Protein AF-A0A285TY78-F1 (afdb_monomer_lite)

Radius of gyration: 16.6 Å; chains: 1; bounding box: 40×43×43 Å

pLDDT: mean 70.82, std 17.75, range [28.81, 93.0]

Sequence (166 aa):
MDLREIDADAVLEIIDKGDVDYHNCWLGRA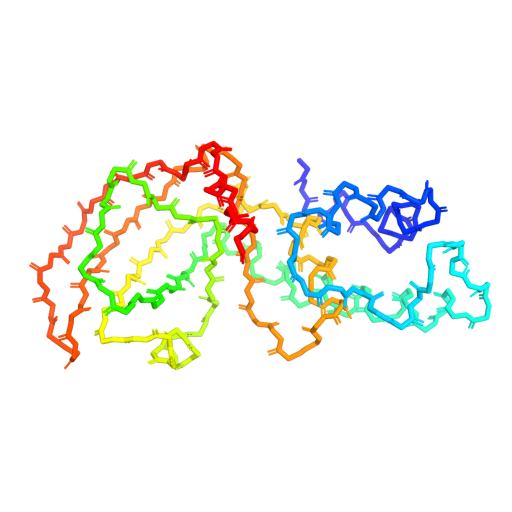YATFGSGPVPRAFHGVLSAEVAKVIAALGEIELAGRIALYRGLSCEPDLSSIGRHWSDSRAVALEHGPYILKANVCADDVDWCGTVLRRIGWPREREFTLKPEALILVETIACRGHIISADVEVSVSKSCPTPSLR

Structure (mmCIF, N/CA/C/O backbone):
data_AF-A0A285TY78-F1
#
_entry.id   AF-A0A285TY78-F1
#
loop_
_atom_site.group_PDB
_atom_site.id
_atom_site.type_symbol
_atom_site.label_atom_id
_atom_site.label_alt_id
_atom_site.label_comp_id
_atom_site.label_asym_id
_atom_site.label_entity_id
_atom_site.label_seq_id
_atom_site.pdbx_PDB_ins_code
_atom_site.Cartn_x
_atom_site.Cartn_y
_atom_site.Cartn_z
_atom_site.occupancy
_atom_site.B_iso_or_equiv
_atom_site.auth_seq_id
_atom_site.auth_comp_id
_atom_site.auth_asym_id
_atom_site.auth_atom_id
_atom_site.pdbx_PDB_model_num
ATOM 1 N N . MET A 1 1 ? -3.375 -4.578 -15.441 1.00 50.59 1 MET A N 1
ATOM 2 C CA . MET A 1 1 ? -1.920 -4.630 -15.571 1.00 50.59 1 MET A CA 1
ATOM 3 C C . MET A 1 1 ? -1.393 -5.480 -14.442 1.00 50.59 1 MET A C 1
ATOM 5 O O . MET A 1 1 ? -1.546 -5.100 -13.285 1.00 50.59 1 MET A O 1
ATOM 9 N N . ASP A 1 2 ? -0.966 -6.672 -14.818 1.00 55.59 2 ASP A N 1
ATOM 10 C CA . ASP A 1 2 ? -0.365 -7.730 -13.995 1.00 55.59 2 ASP A CA 1
ATOM 11 C C . ASP A 1 2 ? 1.120 -7.380 -13.749 1.00 55.59 2 ASP A C 1
ATOM 13 O O . ASP A 1 2 ? 1.705 -6.723 -14.616 1.00 55.59 2 ASP A O 1
ATOM 17 N N . LEU A 1 3 ? 1.772 -7.768 -12.639 1.00 59.28 3 LEU A N 1
ATOM 18 C CA . LEU A 1 3 ? 3.234 -7.541 -12.520 1.00 59.28 3 LEU A CA 1
ATOM 19 C C . LEU A 1 3 ? 3.999 -8.246 -13.642 1.00 59.28 3 LEU A C 1
ATOM 21 O O . LEU A 1 3 ? 5.072 -7.788 -14.019 1.00 59.28 3 LEU A O 1
ATOM 25 N N . ARG A 1 4 ? 3.436 -9.311 -14.225 1.00 57.34 4 ARG A N 1
ATOM 26 C CA . ARG A 1 4 ? 3.985 -9.996 -15.405 1.00 57.34 4 ARG A CA 1
ATOM 27 C C . ARG A 1 4 ? 3.975 -9.136 -16.672 1.00 57.34 4 ARG A C 1
ATOM 29 O O . ARG A 1 4 ? 4.707 -9.445 -17.606 1.00 57.34 4 ARG A O 1
ATOM 36 N N . GLU A 1 5 ? 3.159 -8.082 -16.712 1.00 59.28 5 GLU A N 1
ATOM 37 C CA . GLU A 1 5 ? 3.127 -7.079 -17.788 1.00 59.28 5 GLU A CA 1
ATOM 38 C C . GLU A 1 5 ? 4.011 -5.860 -17.478 1.00 59.28 5 GLU A C 1
ATOM 40 O O . GLU A 1 5 ? 4.233 -5.024 -18.352 1.00 59.28 5 GLU A O 1
ATOM 45 N N . ILE A 1 6 ? 4.500 -5.735 -16.240 1.00 61.53 6 ILE A N 1
ATOM 46 C CA . ILE A 1 6 ? 5.403 -4.667 -15.817 1.00 61.53 6 ILE A CA 1
ATOM 47 C C . ILE A 1 6 ? 6.819 -5.223 -15.865 1.00 61.53 6 ILE A C 1
ATOM 49 O O . ILE A 1 6 ? 7.267 -5.903 -14.946 1.00 61.53 6 ILE A O 1
ATOM 53 N N . ASP A 1 7 ? 7.536 -4.913 -16.938 1.00 67.56 7 ASP A N 1
ATOM 54 C CA . ASP A 1 7 ? 8.961 -5.196 -17.045 1.00 67.56 7 ASP A CA 1
ATOM 55 C C . ASP A 1 7 ? 9.806 -3.926 -16.851 1.00 67.56 7 ASP A C 1
ATOM 57 O O . ASP A 1 7 ? 9.304 -2.803 -16.707 1.00 67.56 7 ASP A O 1
ATOM 61 N N . ALA A 1 8 ? 11.124 -4.118 -16.790 1.00 66.19 8 ALA A N 1
ATOM 62 C CA . ALA A 1 8 ? 12.057 -3.016 -16.612 1.00 66.19 8 ALA A CA 1
ATOM 63 C C . ALA A 1 8 ? 11.979 -1.986 -17.748 1.00 66.19 8 ALA A C 1
ATOM 65 O O . ALA A 1 8 ? 12.163 -0.798 -17.489 1.00 66.19 8 ALA A O 1
ATOM 66 N N . ASP A 1 9 ? 11.668 -2.416 -18.968 1.00 69.62 9 ASP A N 1
ATOM 67 C CA . ASP A 1 9 ? 11.616 -1.552 -20.141 1.00 69.62 9 ASP A CA 1
ATOM 68 C C . ASP A 1 9 ? 10.344 -0.693 -20.133 1.00 69.62 9 ASP A C 1
ATOM 70 O O . ASP A 1 9 ? 10.423 0.503 -20.407 1.00 69.62 9 ASP A O 1
ATOM 74 N N . ALA A 1 10 ? 9.202 -1.240 -19.708 1.00 67.75 10 ALA A N 1
ATOM 75 C CA . ALA A 1 10 ? 7.951 -0.503 -19.530 1.00 67.75 10 ALA A CA 1
ATOM 76 C C . ALA A 1 10 ? 8.080 0.604 -18.467 1.00 67.75 10 ALA A C 1
ATOM 78 O O . ALA A 1 10 ? 7.625 1.733 -18.663 1.00 67.75 10 ALA A O 1
ATOM 79 N N . VAL A 1 11 ? 8.748 0.313 -17.345 1.00 65.00 11 VAL A N 1
ATOM 80 C CA . VAL A 1 11 ? 9.022 1.315 -16.300 1.00 65.00 11 VAL A CA 1
ATOM 81 C C . VAL A 1 11 ? 9.992 2.383 -16.809 1.00 65.00 11 VAL A C 1
ATOM 83 O O . VAL A 1 11 ? 9.778 3.574 -16.573 1.00 65.00 11 VAL A O 1
ATOM 86 N N . LEU A 1 12 ? 11.043 1.982 -17.530 1.00 67.88 12 LEU A N 1
ATOM 87 C CA . LEU A 1 12 ? 11.994 2.917 -18.132 1.00 67.88 12 LEU A CA 1
ATOM 88 C C . LEU A 1 12 ? 11.339 3.798 -19.202 1.00 67.88 12 LEU A C 1
ATOM 90 O O . LEU A 1 12 ? 11.670 4.976 -19.277 1.00 67.88 12 LEU A O 1
ATOM 94 N N . GLU A 1 13 ? 10.385 3.281 -19.976 1.00 69.50 13 GLU A N 1
ATOM 95 C CA . GLU A 1 13 ? 9.634 4.051 -20.971 1.00 69.50 13 GLU A CA 1
ATOM 96 C C . GLU A 1 13 ? 8.764 5.137 -20.316 1.00 69.50 13 GLU A C 1
ATOM 98 O O . GLU A 1 13 ? 8.714 6.264 -20.810 1.00 69.50 13 GLU A O 1
ATOM 103 N N . ILE A 1 14 ? 8.125 4.841 -19.178 1.00 63.25 14 ILE A N 1
ATOM 104 C CA . ILE A 1 14 ? 7.360 5.831 -18.394 1.00 63.25 14 ILE A CA 1
ATOM 105 C C . ILE A 1 14 ? 8.286 6.926 -17.853 1.00 63.25 14 ILE A C 1
ATOM 107 O O . ILE A 1 14 ? 7.960 8.114 -17.917 1.00 63.25 14 ILE A O 1
ATOM 111 N N . ILE A 1 15 ? 9.461 6.530 -17.357 1.00 62.38 15 ILE A N 1
ATOM 112 C CA . ILE A 1 15 ? 10.490 7.455 -16.878 1.00 62.38 15 ILE A CA 1
ATOM 113 C C . ILE A 1 15 ? 11.008 8.347 -18.024 1.00 62.38 15 ILE A C 1
ATOM 115 O O . ILE A 1 15 ? 11.146 9.556 -17.844 1.00 62.38 15 ILE A O 1
ATOM 119 N N . ASP A 1 16 ? 11.277 7.775 -19.202 1.00 62.50 16 ASP A N 1
ATOM 120 C CA . ASP A 1 16 ? 11.865 8.475 -20.354 1.00 62.50 16 ASP A CA 1
ATOM 121 C C . ASP A 1 16 ? 10.871 9.419 -21.048 1.00 62.50 16 ASP A C 1
ATOM 123 O O . ASP A 1 16 ? 11.245 10.503 -21.497 1.00 62.50 16 ASP A O 1
ATOM 127 N N . LYS A 1 17 ? 9.577 9.065 -21.070 1.00 57.97 17 LYS A N 1
ATOM 128 C CA . LYS A 1 17 ? 8.509 9.901 -21.646 1.00 57.97 17 LYS A CA 1
ATOM 129 C C . LYS A 1 17 ? 8.217 11.179 -20.858 1.00 57.97 17 LYS A C 1
ATOM 131 O O . LYS A 1 17 ? 7.397 11.977 -21.305 1.00 57.97 17 LYS A O 1
ATOM 136 N N . GLY A 1 18 ? 8.846 11.394 -19.701 1.00 48.22 18 GLY A N 1
ATOM 137 C CA . GLY A 1 18 ? 8.553 12.563 -18.870 1.00 48.22 18 GLY A CA 1
ATOM 138 C C . GLY A 1 18 ? 7.152 12.526 -18.249 1.00 48.22 18 GLY A C 1
ATOM 139 O O . GLY A 1 18 ? 6.773 13.464 -17.554 1.00 48.22 18 GLY A O 1
ATOM 140 N N . ASP A 1 19 ? 6.418 11.413 -18.387 1.00 51.25 19 ASP A N 1
ATOM 141 C CA . ASP A 1 19 ? 5.161 11.162 -17.663 1.00 51.25 19 ASP A CA 1
ATOM 142 C C . ASP A 1 19 ? 5.412 10.884 -16.162 1.00 51.25 19 ASP A C 1
ATOM 144 O O . ASP A 1 19 ? 4.543 10.503 -15.377 1.00 51.25 19 ASP A O 1
ATOM 148 N N . VAL A 1 20 ? 6.652 11.138 -15.739 1.00 47.62 20 VAL A N 1
ATOM 149 C CA . VAL A 1 20 ? 7.052 11.389 -14.364 1.00 47.62 20 VAL A CA 1
ATOM 150 C C . VAL A 1 20 ? 6.238 12.543 -13.776 1.00 47.62 20 VAL A C 1
ATOM 152 O O . VAL A 1 20 ? 5.998 12.510 -12.582 1.00 47.62 20 VAL A O 1
ATOM 155 N N . ASP A 1 21 ? 5.741 13.512 -14.560 1.00 41.94 21 ASP A N 1
ATOM 156 C CA . ASP A 1 21 ? 4.871 14.591 -14.055 1.00 41.94 21 ASP A CA 1
ATOM 157 C C . ASP A 1 21 ? 3.505 14.089 -13.550 1.00 41.94 21 ASP A C 1
ATOM 159 O O . ASP A 1 21 ? 3.047 14.540 -12.493 1.00 41.94 21 ASP A O 1
ATOM 163 N N . TYR A 1 22 ? 2.890 13.101 -14.216 1.00 41.94 22 TYR A N 1
ATOM 164 C CA . TYR A 1 22 ? 1.655 12.456 -13.745 1.00 41.94 22 TYR A CA 1
ATOM 165 C C 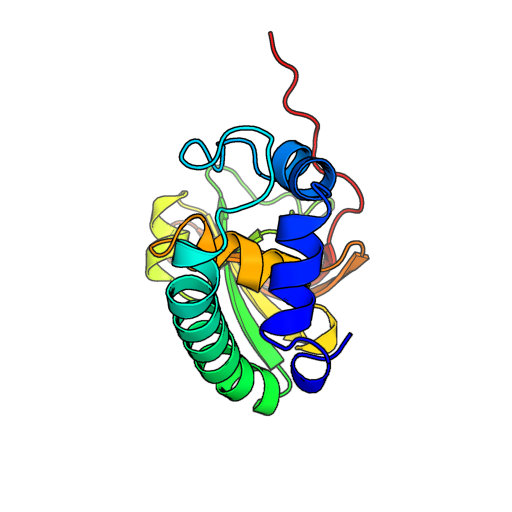. TYR A 1 22 ? 1.860 11.762 -12.385 1.00 41.94 22 TYR A C 1
ATOM 167 O O . TYR A 1 22 ? 0.996 11.838 -11.507 1.00 41.94 22 TYR A O 1
ATOM 175 N N . HIS A 1 23 ? 3.039 11.169 -12.158 1.00 43.31 23 HIS A N 1
ATOM 176 C CA . HIS A 1 23 ? 3.413 10.558 -10.874 1.00 43.31 23 HIS A CA 1
ATOM 177 C C . HIS A 1 23 ? 3.942 11.573 -9.838 1.00 43.31 23 HIS A C 1
ATOM 179 O O . HIS A 1 23 ? 3.636 11.467 -8.650 1.00 43.31 23 HIS A O 1
ATOM 185 N N . ASN A 1 24 ? 4.679 12.603 -10.257 1.00 41.84 24 ASN A N 1
ATOM 186 C CA . ASN A 1 24 ? 5.281 13.630 -9.400 1.00 41.84 24 ASN A CA 1
ATOM 187 C C . ASN A 1 24 ? 4.226 14.549 -8.783 1.00 41.84 24 ASN A C 1
ATOM 189 O O . ASN A 1 24 ? 4.361 14.929 -7.619 1.00 41.84 24 ASN A O 1
ATOM 193 N N . CYS A 1 25 ? 3.158 14.870 -9.523 1.00 35.91 25 CYS A N 1
ATOM 194 C CA . CYS A 1 25 ? 2.028 15.637 -8.994 1.00 35.91 25 CYS A CA 1
ATOM 195 C C . CYS A 1 25 ? 1.309 14.880 -7.856 1.00 35.91 25 CYS A C 1
ATOM 197 O O . CYS A 1 25 ? 0.767 15.495 -6.939 1.00 35.91 25 CYS A O 1
ATOM 199 N N . TRP A 1 26 ? 1.368 13.543 -7.868 1.00 35.56 26 TRP A N 1
ATOM 200 C CA . TRP A 1 26 ? 0.751 12.668 -6.868 1.00 35.56 26 TRP A CA 1
ATOM 201 C C . TRP A 1 26 ? 1.639 12.347 -5.657 1.00 35.56 26 TRP A C 1
ATOM 203 O O . TRP A 1 26 ? 1.109 12.058 -4.585 1.00 35.56 26 TRP A O 1
ATOM 213 N N . LEU A 1 27 ? 2.968 12.396 -5.795 1.00 38.62 27 LEU A N 1
ATOM 214 C CA . LEU A 1 27 ? 3.901 11.881 -4.780 1.00 38.62 27 LEU A CA 1
ATOM 215 C C . LEU A 1 27 ? 4.494 12.937 -3.838 1.00 38.62 27 LEU A C 1
ATOM 217 O O . LEU A 1 27 ? 5.252 12.578 -2.944 1.00 38.62 27 LEU A O 1
ATOM 221 N N . GLY A 1 28 ? 4.131 14.219 -3.969 1.00 34.00 28 GLY A N 1
ATOM 222 C CA . GLY A 1 28 ? 4.271 15.256 -2.928 1.00 34.00 28 GLY A CA 1
ATOM 223 C C . GLY A 1 28 ? 5.680 15.583 -2.398 1.00 34.00 28 GLY A C 1
ATOM 224 O O . GLY A 1 28 ? 5.834 16.567 -1.676 1.00 34.00 28 GLY A O 1
ATOM 225 N N . ARG A 1 29 ? 6.718 14.807 -2.731 1.00 34.94 29 ARG A N 1
ATOM 226 C CA . ARG A 1 29 ? 8.100 14.974 -2.261 1.00 34.94 29 ARG A CA 1
ATOM 227 C C . ARG A 1 29 ? 9.131 14.432 -3.248 1.00 34.94 29 ARG A C 1
ATOM 229 O O . ARG A 1 29 ? 10.032 13.724 -2.843 1.00 34.94 29 ARG A O 1
ATOM 236 N N . ALA A 1 30 ? 9.025 14.845 -4.507 1.00 36.00 30 ALA A N 1
ATOM 237 C CA . ALA A 1 30 ? 10.123 14.973 -5.467 1.00 36.00 30 ALA A CA 1
ATOM 238 C C . ALA A 1 30 ? 11.084 13.773 -5.635 1.00 36.00 30 ALA A C 1
ATOM 240 O O . ALA A 1 30 ? 11.971 13.529 -4.814 1.00 36.00 30 ALA A O 1
ATOM 241 N N . TYR A 1 31 ? 11.053 13.172 -6.827 1.00 38.03 31 TYR A N 1
ATOM 242 C CA . TYR A 1 31 ? 12.270 12.706 -7.501 1.00 38.03 31 TYR A CA 1
ATOM 243 C C . TYR A 1 31 ? 13.212 13.908 -7.729 1.00 38.03 31 TYR A C 1
ATOM 245 O O . TYR A 1 31 ? 13.433 14.355 -8.846 1.00 38.03 31 TYR A O 1
ATOM 253 N N . ALA A 1 32 ? 13.743 14.507 -6.662 1.00 37.31 32 ALA A N 1
ATOM 254 C CA . ALA A 1 32 ? 14.561 15.718 -6.733 1.00 37.31 32 ALA A CA 1
ATOM 255 C C . ALA A 1 32 ? 15.975 15.459 -7.284 1.00 37.31 32 ALA A C 1
ATOM 257 O O . ALA A 1 32 ? 16.789 16.377 -7.336 1.00 37.31 32 ALA A O 1
ATOM 258 N N . THR A 1 33 ? 16.304 14.223 -7.660 1.00 39.72 33 THR A N 1
ATOM 259 C CA . THR A 1 33 ? 17.627 13.860 -8.186 1.00 39.72 33 THR A CA 1
ATOM 260 C C . THR A 1 33 ? 17.697 13.846 -9.707 1.00 39.72 33 THR A C 1
ATOM 262 O O . THR A 1 33 ? 18.788 14.008 -10.249 1.00 39.72 33 THR A O 1
ATOM 265 N N . PHE A 1 34 ? 16.565 13.733 -10.401 1.00 38.53 34 PHE A N 1
ATOM 266 C CA . PHE A 1 34 ? 16.498 13.889 -11.848 1.00 38.53 34 PHE A CA 1
ATOM 267 C C . PHE A 1 34 ? 15.612 15.101 -12.121 1.00 38.53 34 PHE A C 1
ATOM 269 O O . PHE A 1 34 ? 14.409 15.064 -11.887 1.00 38.53 34 PHE A O 1
ATOM 276 N N . GLY A 1 35 ? 16.220 16.215 -12.541 1.00 38.47 35 GLY A N 1
ATOM 277 C CA . GLY A 1 35 ? 15.451 17.353 -13.045 1.00 38.47 35 GLY A CA 1
ATOM 278 C C . GLY A 1 35 ? 14.496 16.895 -14.150 1.00 38.47 35 GLY A C 1
ATOM 279 O O . GLY A 1 35 ? 14.739 15.863 -14.767 1.00 38.47 35 GLY A O 1
ATOM 280 N N . SER A 1 36 ? 13.425 17.653 -14.393 1.00 41.38 36 SER A N 1
ATOM 281 C CA . SER A 1 36 ? 12.473 17.423 -15.488 1.00 41.38 36 SER A CA 1
ATOM 282 C C . SER A 1 36 ? 13.223 17.219 -16.811 1.00 41.38 36 SER A C 1
ATOM 284 O O . SER A 1 36 ? 13.657 18.180 -17.450 1.00 41.38 36 SER A O 1
ATOM 286 N N . GLY A 1 37 ? 13.471 15.970 -17.180 1.00 44.16 37 GLY A N 1
ATOM 287 C CA . GLY A 1 37 ? 14.370 15.640 -18.268 1.00 44.16 37 GLY A CA 1
ATOM 288 C C . GLY A 1 37 ? 14.605 14.135 -18.359 1.00 44.16 37 GLY A C 1
ATOM 289 O O . GLY A 1 37 ? 14.473 13.426 -17.360 1.00 44.16 37 GLY A O 1
ATOM 290 N N . PRO A 1 38 ? 14.940 13.641 -19.558 1.00 50.16 38 PRO A N 1
ATOM 291 C CA . PRO A 1 38 ? 15.169 12.223 -19.785 1.00 50.16 38 PRO A CA 1
ATOM 292 C C . PRO A 1 38 ? 16.321 11.728 -18.910 1.00 50.16 38 PRO A C 1
ATOM 294 O O . PRO A 1 38 ? 17.363 12.383 -18.787 1.00 50.16 38 PRO A O 1
ATOM 297 N N . VAL A 1 39 ? 16.144 10.555 -18.305 1.00 53.34 39 VAL A N 1
ATOM 298 C CA . VAL A 1 39 ? 17.200 9.928 -17.512 1.00 53.34 39 VAL A CA 1
ATOM 299 C C . VAL A 1 39 ? 18.390 9.626 -18.430 1.00 53.34 39 VAL A C 1
ATOM 301 O O . VAL A 1 39 ? 18.211 8.959 -19.453 1.00 53.34 39 VAL A O 1
ATOM 304 N N . PRO A 1 40 ? 19.621 10.066 -18.097 1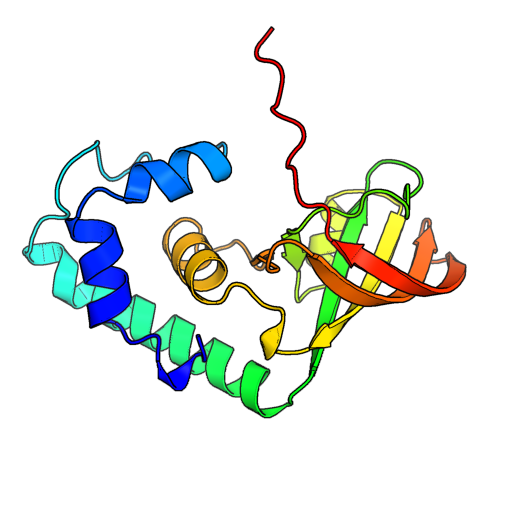.00 51.47 40 PRO A N 1
ATOM 305 C CA . PRO A 1 40 ? 20.766 9.827 -18.966 1.00 51.47 40 PRO A CA 1
ATOM 306 C C . PRO A 1 40 ? 20.991 8.324 -19.170 1.00 51.47 40 PRO A C 1
ATOM 308 O O . PRO A 1 40 ? 21.008 7.563 -18.203 1.00 51.47 40 PRO A O 1
ATOM 311 N N . ARG A 1 41 ? 21.237 7.895 -20.417 1.00 57.44 41 ARG A N 1
ATOM 312 C CA . ARG A 1 41 ? 21.387 6.470 -20.793 1.00 57.44 41 ARG A CA 1
ATOM 313 C C . ARG A 1 41 ? 22.391 5.686 -19.940 1.00 57.44 41 ARG A C 1
ATOM 315 O O . ARG A 1 41 ? 22.223 4.489 -19.747 1.00 57.44 41 ARG A O 1
ATOM 322 N N . ALA A 1 42 ? 23.411 6.348 -19.393 1.00 51.97 42 ALA A N 1
ATOM 323 C CA . ALA A 1 42 ? 24.383 5.732 -18.486 1.00 51.97 42 ALA A CA 1
ATOM 324 C C . ALA A 1 42 ? 23.750 5.161 -17.198 1.00 51.97 42 ALA A C 1
ATOM 326 O O . ALA A 1 42 ? 24.302 4.240 -16.603 1.00 51.97 42 ALA A O 1
ATOM 327 N N . PHE A 1 43 ? 22.587 5.673 -16.785 1.00 52.75 43 PHE A N 1
ATOM 328 C CA . PHE A 1 43 ? 21.843 5.198 -15.618 1.00 52.75 43 PHE A CA 1
ATOM 329 C C . PHE A 1 43 ? 20.815 4.114 -15.956 1.00 52.75 43 PHE A C 1
ATOM 331 O O . PHE A 1 43 ? 20.335 3.451 -15.040 1.00 52.75 43 PHE A O 1
ATOM 338 N N . HIS A 1 44 ? 20.505 3.877 -17.240 1.00 57.31 44 HIS A N 1
ATOM 339 C CA . HIS A 1 44 ? 19.491 2.894 -17.655 1.00 57.31 44 HIS A CA 1
ATOM 340 C C . HIS A 1 44 ? 19.855 1.475 -17.212 1.00 57.31 44 HIS A C 1
ATOM 342 O O . HIS A 1 44 ? 18.995 0.762 -16.714 1.00 57.31 44 HIS A O 1
ATOM 348 N N . GLY A 1 45 ? 21.131 1.082 -17.299 1.00 58.72 45 GLY A N 1
ATOM 349 C CA . GLY A 1 45 ? 21.571 -0.247 -16.854 1.00 58.72 45 GLY A CA 1
ATOM 350 C C . GLY A 1 45 ? 21.462 -0.456 -15.338 1.00 58.72 45 GLY A C 1
ATOM 351 O O . GLY A 1 45 ? 21.086 -1.534 -14.885 1.00 58.72 45 GLY A O 1
ATOM 352 N N . VAL A 1 46 ? 21.743 0.584 -14.547 1.00 62.44 46 VAL A N 1
ATOM 353 C CA . VAL A 1 46 ? 21.624 0.536 -13.079 1.00 62.44 46 VAL A CA 1
ATOM 354 C C . VAL A 1 46 ? 20.154 0.524 -12.663 1.00 62.44 46 VAL A C 1
ATOM 356 O O . VAL A 1 46 ? 19.759 -0.276 -11.820 1.00 62.44 46 VAL A O 1
ATOM 359 N N . LEU A 1 47 ? 19.334 1.371 -13.290 1.00 63.06 47 LEU A N 1
ATOM 360 C CA . LEU A 1 47 ? 17.899 1.432 -13.030 1.00 63.06 47 LEU A CA 1
ATOM 361 C C . LEU A 1 47 ? 17.199 0.144 -13.451 1.00 63.06 47 LEU A C 1
ATOM 363 O O . LEU A 1 47 ? 16.434 -0.383 -12.661 1.00 63.06 47 LEU A O 1
ATOM 367 N N . SER A 1 48 ? 17.514 -0.411 -14.622 1.00 66.88 48 SER A N 1
ATOM 368 C CA . SER A 1 48 ? 16.970 -1.693 -15.087 1.00 66.88 48 SER A CA 1
ATOM 369 C C . SER A 1 48 ? 17.232 -2.820 -14.081 1.00 66.88 48 SER A C 1
ATOM 371 O O . SER A 1 48 ? 16.319 -3.566 -13.731 1.00 66.88 48 SER A O 1
ATOM 373 N N . ALA A 1 49 ? 18.450 -2.898 -13.531 1.00 69.69 49 ALA A N 1
ATOM 374 C CA . ALA A 1 49 ? 18.789 -3.900 -12.526 1.00 69.69 49 ALA A CA 1
ATOM 375 C C . ALA A 1 49 ? 18.020 -3.711 -11.205 1.00 69.69 49 ALA A C 1
ATOM 377 O O . ALA A 1 49 ? 17.584 -4.695 -10.610 1.00 69.69 49 ALA A O 1
ATOM 378 N N . GLU A 1 50 ? 17.840 -2.475 -10.733 1.00 69.50 50 GLU A N 1
ATOM 379 C CA . GLU A 1 50 ? 17.054 -2.201 -9.520 1.00 69.50 50 GLU A CA 1
ATOM 380 C C . GLU A 1 50 ? 15.552 -2.410 -9.738 1.00 69.50 50 GLU A C 1
ATOM 382 O O . GLU A 1 50 ? 14.892 -3.017 -8.897 1.00 69.50 50 GLU A O 1
ATOM 387 N N . VAL A 1 51 ? 15.023 -2.004 -10.893 1.00 71.00 51 VAL A N 1
ATOM 388 C CA . VAL A 1 51 ? 13.637 -2.266 -11.300 1.00 71.00 51 VAL A CA 1
ATOM 389 C C . VAL A 1 51 ? 13.380 -3.772 -11.314 1.00 71.00 51 VAL A C 1
ATOM 391 O O . VAL A 1 51 ? 12.427 -4.231 -10.690 1.00 71.00 51 VAL A O 1
ATOM 394 N N . ALA A 1 52 ? 14.267 -4.560 -11.929 1.00 73.81 52 ALA A N 1
ATOM 395 C CA . ALA A 1 52 ? 14.147 -6.015 -11.970 1.00 73.81 52 ALA A CA 1
ATOM 396 C C . ALA A 1 52 ? 14.179 -6.652 -10.571 1.00 73.81 52 ALA A C 1
AT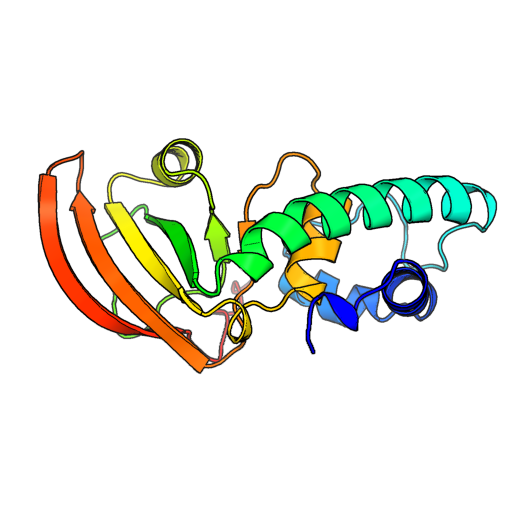OM 398 O O . ALA A 1 52 ? 13.401 -7.564 -10.297 1.00 73.81 52 ALA A O 1
ATOM 399 N N . LYS A 1 53 ? 15.030 -6.162 -9.656 1.00 78.00 53 LYS A N 1
ATOM 400 C CA . LYS A 1 53 ? 15.055 -6.633 -8.258 1.00 78.00 53 LYS A CA 1
ATOM 401 C C . LYS A 1 53 ? 13.752 -6.322 -7.527 1.00 78.00 53 LYS A C 1
ATOM 403 O O . LYS A 1 53 ? 13.255 -7.172 -6.791 1.00 78.00 53 LYS A O 1
ATOM 408 N N . VAL A 1 54 ? 13.212 -5.117 -7.713 1.00 76.81 54 VAL A N 1
ATOM 409 C CA . VAL A 1 54 ? 11.942 -4.709 -7.100 1.00 76.81 54 VAL A CA 1
ATOM 410 C C . VAL A 1 54 ? 10.794 -5.546 -7.661 1.00 76.81 54 VAL A C 1
ATOM 412 O O . VAL A 1 54 ? 10.031 -6.096 -6.875 1.00 76.81 54 VAL A O 1
ATOM 415 N N . ILE A 1 55 ? 10.708 -5.714 -8.984 1.00 76.44 55 ILE A N 1
ATOM 416 C CA . ILE A 1 55 ? 9.685 -6.552 -9.627 1.00 76.44 55 ILE A CA 1
ATOM 417 C C . ILE A 1 55 ? 9.785 -7.996 -9.133 1.00 76.44 55 ILE A C 1
ATOM 419 O O . ILE A 1 55 ? 8.771 -8.563 -8.750 1.00 76.44 55 ILE A O 1
ATOM 423 N N . ALA A 1 56 ? 10.986 -8.579 -9.059 1.00 78.31 56 ALA A N 1
ATOM 424 C CA . ALA A 1 56 ? 11.165 -9.943 -8.561 1.00 78.31 56 ALA A CA 1
ATOM 425 C C . ALA A 1 56 ? 10.679 -10.099 -7.110 1.00 78.31 56 ALA A C 1
ATOM 427 O O 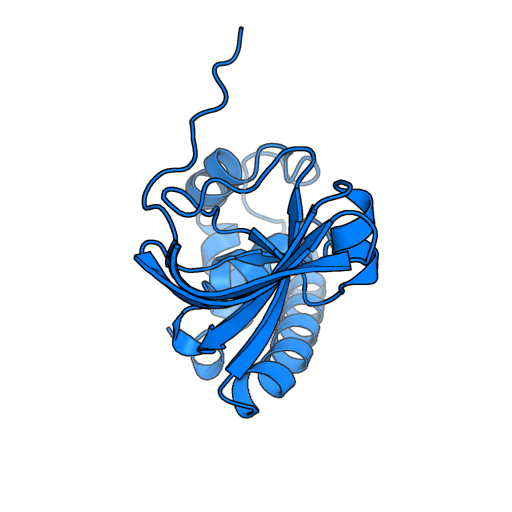. ALA A 1 56 ? 9.931 -11.025 -6.805 1.00 78.31 56 ALA A O 1
ATOM 428 N N . ALA A 1 57 ? 11.044 -9.160 -6.230 1.00 76.00 57 ALA A N 1
ATOM 429 C CA . ALA A 1 57 ? 10.606 -9.174 -4.836 1.00 76.00 57 ALA A CA 1
ATOM 430 C C . ALA A 1 57 ? 9.083 -8.990 -4.685 1.00 76.00 57 ALA A C 1
ATOM 432 O O . ALA A 1 57 ? 8.488 -9.542 -3.764 1.00 76.00 57 ALA A O 1
ATOM 433 N N . LEU A 1 58 ? 8.447 -8.216 -5.570 1.00 75.19 58 LEU A N 1
ATOM 434 C CA . LEU A 1 58 ? 6.995 -8.014 -5.569 1.00 75.19 58 LEU A CA 1
ATOM 435 C C . LEU A 1 58 ? 6.233 -9.160 -6.257 1.00 75.19 58 LEU A C 1
ATOM 437 O O . LEU A 1 58 ? 5.119 -9.469 -5.845 1.00 75.19 58 LEU A O 1
ATOM 441 N N . GLY A 1 59 ? 6.829 -9.837 -7.239 1.00 70.75 59 GLY A N 1
ATOM 442 C CA . GLY A 1 59 ? 6.240 -10.997 -7.914 1.00 70.75 59 GLY A CA 1
ATOM 443 C C . GLY A 1 59 ? 6.031 -12.189 -6.974 1.00 70.75 59 GLY A C 1
ATOM 444 O O . GLY A 1 59 ? 5.018 -12.879 -7.065 1.00 70.75 59 GLY A O 1
ATOM 445 N N . GLU A 1 60 ? 6.926 -12.390 -6.000 1.00 73.19 60 GLU A N 1
ATOM 446 C CA . GLU A 1 60 ? 6.713 -13.373 -4.923 1.00 73.19 60 GLU A CA 1
ATOM 447 C C . GLU A 1 60 ? 5.478 -13.042 -4.068 1.00 73.19 60 GLU A C 1
ATOM 449 O O . GLU A 1 60 ? 4.787 -13.944 -3.593 1.00 73.19 60 GLU A O 1
ATOM 454 N N . ILE A 1 61 ? 5.178 -11.752 -3.898 1.00 71.88 61 ILE A N 1
ATOM 455 C CA . ILE A 1 61 ? 4.029 -11.262 -3.131 1.00 71.88 61 ILE A CA 1
ATOM 456 C C . ILE A 1 61 ? 2.728 -11.406 -3.941 1.00 71.88 61 ILE A C 1
ATOM 458 O O . ILE A 1 61 ? 1.702 -11.793 -3.385 1.00 71.88 61 ILE A O 1
ATOM 462 N N . GLU A 1 62 ? 2.755 -11.150 -5.251 1.00 68.94 62 GLU A N 1
ATOM 463 C CA . GLU A 1 62 ? 1.598 -11.317 -6.146 1.00 68.94 62 GLU A CA 1
ATOM 464 C C . GLU A 1 62 ? 1.165 -12.777 -6.300 1.00 68.94 62 GLU A C 1
ATOM 466 O O . GLU A 1 62 ? -0.032 -13.061 -6.295 1.00 68.94 62 GLU A O 1
ATOM 471 N N . LEU A 1 63 ? 2.116 -13.717 -6.359 1.00 62.69 63 LEU A N 1
ATOM 472 C CA . LEU A 1 63 ? 1.834 -15.156 -6.447 1.00 62.69 63 LEU A CA 1
ATOM 473 C C . LEU A 1 63 ? 0.954 -15.675 -5.294 1.00 62.69 63 LEU A C 1
ATOM 475 O O . LEU A 1 63 ? 0.276 -16.690 -5.450 1.00 62.69 63 LEU A O 1
ATOM 479 N N . ALA A 1 64 ? 0.921 -14.977 -4.154 1.00 68.25 64 ALA A N 1
ATOM 480 C CA . ALA A 1 64 ? 0.041 -15.299 -3.033 1.00 68.25 64 ALA A CA 1
ATOM 481 C C . ALA A 1 64 ? -1.439 -14.922 -3.277 1.00 68.25 64 ALA A C 1
ATOM 483 O O . ALA A 1 64 ? -2.307 -15.314 -2.495 1.00 68.25 64 ALA A O 1
ATOM 484 N N . GLY A 1 65 ? -1.748 -14.148 -4.325 1.00 77.62 65 GLY A N 1
ATOM 485 C CA . GLY A 1 65 ? -3.090 -13.691 -4.717 1.00 77.62 65 GLY A CA 1
ATOM 486 C C . GLY A 1 65 ? -3.715 -12.638 -3.792 1.00 77.62 65 GLY A C 1
ATOM 487 O O . GLY A 1 65 ? -4.541 -11.833 -4.225 1.00 77.62 65 GLY A O 1
ATOM 488 N N . ARG A 1 66 ? -3.309 -12.601 -2.519 1.00 84.94 66 ARG A N 1
ATOM 489 C CA . ARG A 1 66 ? -3.700 -11.593 -1.530 1.00 84.94 66 ARG A CA 1
ATOM 490 C C . ARG A 1 66 ? -2.501 -11.121 -0.726 1.00 84.94 66 ARG A C 1
ATOM 492 O O . ARG A 1 66 ? -1.614 -11.902 -0.392 1.00 84.94 66 ARG A O 1
ATOM 499 N N . ILE A 1 67 ? -2.531 -9.845 -0.367 1.00 88.31 67 ILE A N 1
ATOM 500 C CA . ILE A 1 67 ? -1.445 -9.158 0.320 1.00 88.31 67 ILE A CA 1
ATOM 501 C C . ILE A 1 67 ? -1.993 -8.550 1.605 1.00 88.31 67 ILE A C 1
ATOM 503 O O . ILE A 1 67 ? -2.961 -7.786 1.580 1.00 88.31 67 ILE A O 1
ATOM 507 N N . ALA A 1 68 ? -1.359 -8.882 2.728 1.00 89.81 68 ALA A N 1
ATOM 508 C CA . ALA A 1 68 ? -1.649 -8.250 4.005 1.00 89.81 68 ALA A CA 1
ATOM 509 C C . ALA A 1 68 ? -0.937 -6.896 4.070 1.00 89.81 68 ALA A C 1
ATOM 511 O O . ALA A 1 68 ? 0.293 -6.828 4.057 1.00 89.81 68 ALA A O 1
ATOM 512 N N . LEU A 1 69 ? -1.720 -5.829 4.163 1.00 92.69 69 LEU A N 1
ATOM 513 C CA . LEU A 1 69 ? -1.242 -4.458 4.175 1.00 92.69 69 LEU A CA 1
ATOM 514 C C . LEU A 1 69 ? -1.702 -3.725 5.438 1.00 92.69 69 LEU A C 1
ATOM 516 O O . LEU A 1 69 ? -2.744 -4.019 6.024 1.00 92.69 69 LEU A O 1
ATOM 520 N N . TYR A 1 70 ? -0.911 -2.742 5.853 1.00 92.69 70 TYR A N 1
ATOM 521 C CA . TYR A 1 70 ? -1.091 -1.970 7.073 1.00 92.69 70 TYR A CA 1
ATOM 522 C C . TYR A 1 70 ? -1.117 -0.477 6.782 1.00 92.69 70 TYR A C 1
ATOM 524 O O . TYR A 1 70 ? -0.347 0.022 5.967 1.00 92.69 70 TYR A O 1
ATOM 532 N N . ARG A 1 71 ? -1.954 0.268 7.497 1.00 90.62 71 ARG A N 1
ATOM 533 C CA . ARG A 1 71 ? -1.985 1.729 7.405 1.00 90.62 71 ARG A CA 1
ATOM 534 C C . ARG A 1 71 ? -2.016 2.341 8.788 1.00 90.62 71 ARG A C 1
ATOM 536 O O . ARG A 1 71 ? -2.901 2.027 9.577 1.00 90.62 71 ARG A O 1
ATOM 543 N N . GLY A 1 72 ? -1.057 3.218 9.059 1.00 87.62 72 GLY A N 1
ATOM 544 C CA . GLY A 1 72 ? -1.035 4.025 10.270 1.00 87.62 72 GLY A CA 1
ATOM 545 C C . GLY A 1 72 ? -1.768 5.339 10.085 1.00 87.62 72 GLY A C 1
ATOM 546 O O . GLY A 1 72 ? -1.637 5.977 9.041 1.00 87.62 72 GLY A O 1
ATOM 547 N N . LEU A 1 73 ? -2.526 5.747 11.098 1.00 85.50 73 LEU A N 1
ATOM 548 C CA . LEU A 1 73 ? -3.223 7.026 11.137 1.00 85.50 73 LEU A CA 1
ATOM 549 C C . LEU A 1 73 ? -2.981 7.723 12.478 1.00 85.50 73 LEU A C 1
ATOM 551 O O . LEU A 1 73 ? -2.986 7.106 13.547 1.00 85.50 73 LEU A O 1
ATOM 555 N N . SER A 1 74 ? -2.798 9.039 12.411 1.00 85.69 74 SER A N 1
ATOM 556 C CA . SER A 1 74 ? -2.645 9.919 13.572 1.00 85.69 74 SER A CA 1
ATOM 557 C C . SER A 1 74 ? -3.975 10.226 14.273 1.00 85.69 74 SER A C 1
ATOM 559 O O . SER A 1 74 ? -3.980 10.601 15.445 1.00 85.69 74 SER A O 1
ATOM 561 N N . CYS A 1 75 ? -5.095 10.028 13.579 1.00 84.88 75 CYS A N 1
ATOM 562 C CA . CYS A 1 75 ? -6.457 10.241 14.055 1.00 84.88 75 CYS A CA 1
ATOM 563 C C . CYS A 1 75 ? -7.334 9.004 13.822 1.00 84.88 75 CYS A C 1
ATOM 565 O O . CYS A 1 75 ? -6.923 8.049 13.159 1.00 84.88 75 CYS A O 1
ATOM 567 N N . GLU A 1 76 ? -8.531 9.026 14.407 1.00 83.81 76 GLU A N 1
ATOM 568 C CA . GLU A 1 76 ? -9.517 7.962 14.239 1.00 83.81 76 GLU A CA 1
ATOM 569 C C . GLU A 1 76 ? -9.849 7.766 12.747 1.00 83.81 76 GLU A C 1
ATOM 571 O O . GLU A 1 76 ? -10.015 8.758 12.029 1.00 83.81 76 GLU A O 1
ATOM 576 N N . PRO A 1 77 ? -9.893 6.516 12.251 1.00 81.94 77 PRO A N 1
ATOM 577 C CA . PRO A 1 77 ? -10.121 6.252 10.838 1.00 81.94 77 PRO A CA 1
ATOM 578 C C . PRO A 1 77 ? -11.524 6.654 10.389 1.00 81.94 77 PRO A C 1
ATOM 580 O O . PRO A 1 77 ? -12.518 6.129 10.885 1.00 81.94 77 PRO A O 1
ATOM 583 N N . ASP A 1 78 ? -11.588 7.491 9.356 1.00 82.06 78 ASP A N 1
ATOM 584 C CA . ASP A 1 78 ? -12.791 7.666 8.549 1.00 82.06 78 ASP A CA 1
ATOM 585 C C . ASP A 1 78 ? -12.833 6.590 7.454 1.00 82.06 78 ASP A C 1
ATOM 587 O O . ASP A 1 78 ? -12.152 6.679 6.429 1.00 82.06 78 ASP A O 1
ATOM 591 N N . LEU A 1 79 ? -13.634 5.548 7.681 1.00 79.38 79 LEU A N 1
ATOM 592 C CA . LEU A 1 79 ? -13.787 4.442 6.733 1.00 79.38 79 LEU A CA 1
ATOM 593 C C . LEU A 1 79 ? -14.563 4.838 5.469 1.00 79.38 79 LEU A C 1
ATOM 595 O O . LEU A 1 79 ? -14.593 4.060 4.525 1.00 79.38 79 LEU A O 1
ATOM 599 N N . SER A 1 80 ? -15.157 6.034 5.397 1.00 72.88 80 SER A N 1
ATOM 600 C CA . SER A 1 80 ? -15.748 6.531 4.148 1.00 72.88 80 SER A CA 1
ATOM 601 C C . SER A 1 80 ? -14.694 7.021 3.146 1.00 72.88 80 SER A C 1
ATOM 603 O O . SER A 1 80 ? -14.981 7.157 1.956 1.00 72.88 80 SER A O 1
ATOM 605 N N . SER A 1 81 ? -13.461 7.260 3.608 1.00 69.94 81 SER A N 1
ATOM 606 C CA . SER A 1 81 ? -12.360 7.753 2.786 1.00 69.94 81 SER A CA 1
ATOM 607 C C . SER A 1 81 ? -11.031 7.170 3.256 1.00 69.94 81 SER A C 1
ATOM 609 O O . SER A 1 81 ? -10.266 7.792 3.998 1.00 69.94 81 SER A O 1
ATOM 611 N N . ILE A 1 82 ? -10.721 5.957 2.790 1.00 78.75 82 ILE A N 1
ATOM 612 C CA . ILE A 1 82 ? -9.407 5.365 3.030 1.00 78.75 82 ILE A CA 1
ATOM 613 C C . ILE A 1 82 ? -8.483 5.678 1.859 1.00 78.75 82 ILE A C 1
ATOM 615 O O . ILE A 1 82 ? -8.783 5.398 0.698 1.00 78.75 82 ILE A O 1
ATOM 619 N N . GLY A 1 83 ? -7.336 6.278 2.175 1.00 81.19 83 GLY A N 1
ATOM 620 C CA . GLY A 1 83 ? -6.336 6.599 1.168 1.00 81.19 83 GLY A CA 1
ATOM 621 C C . GLY A 1 83 ? -5.683 5.353 0.564 1.00 81.19 83 GLY A C 1
ATOM 622 O O . GLY A 1 83 ? -5.780 4.236 1.081 1.00 81.19 83 GLY A O 1
ATOM 623 N N . ARG A 1 84 ? -4.922 5.588 -0.500 1.00 86.81 84 ARG A N 1
ATOM 624 C CA . ARG A 1 84 ? -4.426 4.537 -1.396 1.00 86.81 84 ARG A CA 1
ATOM 625 C C . ARG A 1 84 ? -3.071 3.951 -1.008 1.00 86.81 84 ARG A C 1
ATOM 627 O O . ARG A 1 84 ? -2.662 2.965 -1.600 1.00 86.81 84 ARG A O 1
ATOM 634 N N . HIS A 1 85 ? -2.377 4.552 -0.045 1.00 86.94 85 HIS A N 1
ATOM 635 C CA . HIS A 1 85 ? -1.030 4.139 0.352 1.00 86.94 85 HIS A CA 1
ATOM 636 C C . HIS A 1 85 ? -1.060 3.314 1.632 1.00 86.94 85 HIS A C 1
ATOM 638 O O . HIS A 1 85 ? -1.681 3.718 2.625 1.00 86.94 85 HIS A O 1
ATOM 644 N N . TRP A 1 86 ? -0.414 2.156 1.573 1.00 90.06 86 TRP A N 1
ATOM 645 C CA . TRP A 1 86 ? -0.408 1.140 2.618 1.00 90.06 86 TRP A CA 1
ATOM 646 C C . TRP A 1 86 ? 0.953 0.461 2.685 1.00 90.06 86 TRP A C 1
ATOM 648 O O . TRP A 1 86 ? 1.604 0.334 1.667 1.00 90.06 86 TRP A O 1
ATOM 658 N N . SER A 1 87 ? 1.384 -0.026 3.841 1.00 89.31 87 SER A N 1
ATOM 659 C CA . SER A 1 87 ? 2.673 -0.700 4.001 1.00 89.31 87 SER A CA 1
ATOM 660 C C . SER A 1 87 ? 2.529 -2.209 4.175 1.00 89.31 87 SER A C 1
ATOM 662 O O . SER A 1 87 ? 1.608 -2.669 4.838 1.00 89.31 87 SER A O 1
ATOM 664 N N . ASP A 1 88 ? 3.483 -2.988 3.670 1.00 88.75 88 ASP A N 1
ATOM 665 C CA . ASP A 1 88 ? 3.627 -4.413 4.023 1.00 88.75 88 ASP A CA 1
ATOM 666 C C . ASP A 1 88 ? 4.098 -4.635 5.475 1.00 88.75 88 ASP A C 1
ATOM 668 O O . ASP A 1 88 ? 4.081 -5.756 5.988 1.00 88.75 88 ASP A O 1
ATOM 672 N N . SER A 1 89 ? 4.507 -3.569 6.169 1.00 88.31 89 SER A N 1
ATOM 673 C CA . SER A 1 89 ? 5.095 -3.633 7.499 1.00 88.31 89 SER A CA 1
ATOM 674 C C . SER A 1 89 ? 4.234 -2.925 8.534 1.00 88.31 89 SER A C 1
ATOM 676 O O . SER A 1 89 ? 4.118 -1.698 8.567 1.00 88.31 89 SER A O 1
ATOM 678 N N . ARG A 1 90 ? 3.715 -3.707 9.486 1.00 87.19 90 ARG A N 1
ATOM 679 C CA . ARG A 1 90 ? 3.033 -3.175 10.673 1.00 87.19 90 ARG A CA 1
ATOM 680 C C . ARG A 1 90 ? 3.919 -2.215 11.469 1.00 87.19 90 ARG A C 1
ATOM 682 O O . ARG A 1 90 ? 3.413 -1.237 12.008 1.00 87.19 90 ARG A O 1
ATOM 689 N N . ALA A 1 91 ? 5.217 -2.508 11.573 1.00 87.69 91 ALA A N 1
ATOM 690 C CA . ALA A 1 91 ? 6.152 -1.680 12.331 1.00 87.69 91 ALA A CA 1
ATOM 691 C C . ALA A 1 91 ? 6.300 -0.289 11.704 1.00 87.69 91 ALA A C 1
ATOM 693 O O . ALA A 1 91 ? 6.231 0.696 12.425 1.00 87.69 91 ALA A O 1
ATOM 694 N N . VAL A 1 92 ? 6.401 -0.221 10.372 1.00 85.62 92 VAL A N 1
ATOM 695 C CA . VAL A 1 92 ? 6.454 1.050 9.632 1.00 85.62 92 VAL A CA 1
ATOM 696 C C . VAL A 1 92 ? 5.135 1.802 9.786 1.00 85.62 92 VAL A C 1
ATOM 698 O O . VAL A 1 92 ? 5.133 2.977 10.126 1.00 85.62 92 VAL A O 1
ATOM 701 N N . ALA A 1 93 ? 3.995 1.117 9.641 1.00 85.75 93 ALA A N 1
ATOM 702 C CA . ALA A 1 93 ? 2.686 1.739 9.833 1.00 85.75 93 ALA A CA 1
ATOM 703 C C . ALA A 1 93 ? 2.535 2.383 11.230 1.00 85.75 93 ALA A C 1
ATOM 705 O O . ALA A 1 93 ? 1.976 3.470 11.348 1.00 85.75 93 ALA A O 1
ATOM 706 N N . LEU A 1 94 ? 3.071 1.757 12.283 1.00 85.81 94 LEU A N 1
ATOM 707 C CA . LEU A 1 94 ? 3.035 2.287 13.654 1.00 85.81 94 LEU A CA 1
ATOM 708 C C . LEU A 1 94 ? 3.798 3.608 13.833 1.00 85.81 94 LEU A C 1
ATOM 710 O O . LEU A 1 94 ? 3.497 4.347 14.768 1.00 85.81 94 LEU A O 1
ATOM 714 N N . GLU A 1 95 ? 4.735 3.938 12.944 1.00 86.06 95 GLU A N 1
ATOM 715 C CA . GLU A 1 95 ? 5.457 5.216 12.984 1.00 86.06 95 GLU A CA 1
ATOM 716 C C . GLU A 1 95 ? 4.548 6.408 12.638 1.00 86.06 95 GLU A C 1
ATOM 718 O O . GLU A 1 95 ? 4.822 7.536 13.048 1.00 86.06 95 GLU A O 1
ATOM 723 N N . HIS A 1 96 ? 3.435 6.173 11.934 1.00 80.50 96 HIS A N 1
ATOM 724 C CA . HIS A 1 96 ? 2.539 7.232 11.462 1.00 80.50 96 HIS A CA 1
ATOM 725 C C . HIS A 1 96 ? 1.450 7.632 12.468 1.00 80.50 96 HIS A C 1
ATOM 727 O O . HIS A 1 96 ? 0.826 8.685 12.304 1.00 80.50 96 HIS A O 1
ATOM 733 N N . GLY A 1 97 ? 1.201 6.833 13.510 1.00 84.44 97 GLY A N 1
ATOM 734 C CA . GLY A 1 97 ? 0.234 7.199 14.541 1.00 84.44 97 GLY A CA 1
ATOM 735 C C . GLY A 1 97 ? -0.303 6.043 15.386 1.00 84.44 97 GLY A C 1
ATOM 736 O O . GLY A 1 97 ? 0.093 4.890 15.218 1.00 84.44 97 GLY A O 1
ATOM 737 N N . PRO A 1 98 ? -1.204 6.351 16.340 1.00 86.38 98 PRO A N 1
ATOM 738 C CA . PRO A 1 98 ? -1.711 5.370 17.289 1.00 86.38 98 PRO A CA 1
ATOM 739 C C . PRO A 1 98 ? -2.738 4.411 16.682 1.00 86.38 98 PRO A C 1
ATOM 741 O O . PRO A 1 98 ? -2.950 3.350 17.272 1.00 86.38 98 PRO A O 1
ATOM 744 N N . TYR A 1 99 ? -3.372 4.761 15.558 1.00 88.38 99 TYR A N 1
ATOM 745 C CA . TYR A 1 99 ? -4.348 3.913 14.878 1.00 88.38 99 TYR A CA 1
ATOM 746 C C . TYR A 1 99 ? -3.678 3.101 13.774 1.00 88.38 99 TYR A C 1
ATOM 748 O O . TYR A 1 99 ? -2.918 3.646 12.978 1.00 88.38 99 TYR A O 1
ATOM 756 N N . ILE A 1 100 ? -3.982 1.806 13.709 1.00 92.00 100 ILE A N 1
ATOM 757 C CA . ILE A 1 100 ? -3.487 0.888 12.685 1.00 92.00 100 ILE A CA 1
ATOM 758 C C . ILE A 1 100 ? -4.649 0.130 12.079 1.00 92.00 100 ILE A C 1
ATOM 760 O O . ILE A 1 100 ? -5.406 -0.533 12.788 1.00 92.00 100 ILE A O 1
ATOM 764 N N . LEU A 1 101 ? -4.738 0.192 10.759 1.00 92.19 101 LEU A N 1
ATOM 765 C CA . LEU A 1 101 ? -5.616 -0.641 9.965 1.00 92.19 101 LEU A CA 1
ATOM 766 C C . LEU A 1 101 ? -4.789 -1.792 9.412 1.00 92.19 101 LEU A C 1
ATOM 768 O O . LEU A 1 101 ? -3.669 -1.577 8.948 1.00 92.19 101 LEU A O 1
ATOM 772 N N . LYS A 1 102 ? -5.347 -2.995 9.449 1.00 93.00 102 LYS A N 1
ATOM 773 C CA . LYS A 1 102 ? -4.856 -4.161 8.723 1.00 93.00 102 LYS A CA 1
ATOM 774 C C . LYS A 1 102 ? -5.903 -4.519 7.682 1.00 93.00 102 LYS A C 1
ATOM 776 O O . LYS A 1 102 ? -7.065 -4.700 8.039 1.00 93.00 102 LYS A O 1
ATOM 781 N N . ALA A 1 103 ? -5.489 -4.627 6.430 1.00 91.81 103 ALA A N 1
ATOM 782 C CA . ALA A 1 103 ? -6.351 -5.032 5.337 1.00 91.81 103 ALA A CA 1
ATOM 783 C C . ALA A 1 103 ? -5.730 -6.179 4.546 1.00 91.81 103 ALA A C 1
ATOM 785 O O . ALA A 1 103 ? -4.510 -6.263 4.407 1.00 91.81 103 ALA A O 1
ATOM 786 N N . ASN A 1 104 ? -6.589 -7.038 4.011 1.00 89.75 104 ASN A N 1
ATOM 787 C CA . ASN A 1 104 ? -6.214 -8.004 2.993 1.00 89.75 104 ASN A CA 1
ATOM 788 C C . ASN A 1 104 ? -6.667 -7.476 1.636 1.00 89.75 104 ASN A C 1
ATOM 790 O O . ASN A 1 104 ? -7.855 -7.228 1.423 1.00 89.75 104 ASN A O 1
ATOM 794 N N . VAL A 1 105 ? -5.707 -7.300 0.734 1.00 89.38 105 VAL A N 1
ATOM 795 C CA . VAL A 1 105 ? -5.915 -6.661 -0.567 1.00 89.38 105 VAL A CA 1
ATOM 796 C C . VAL A 1 105 ? -5.637 -7.663 -1.676 1.00 89.38 105 VAL A C 1
ATOM 798 O O . VAL A 1 105 ? -4.678 -8.430 -1.584 1.00 89.38 105 VAL A O 1
ATOM 801 N N . CYS A 1 106 ? -6.487 -7.691 -2.704 1.00 87.94 106 CYS A N 1
ATOM 802 C CA . CYS A 1 106 ? -6.220 -8.497 -3.889 1.00 87.94 106 CYS A CA 1
ATOM 803 C C . CYS A 1 106 ? -4.975 -7.954 -4.592 1.00 87.94 106 CYS A C 1
ATOM 805 O O . CYS A 1 106 ? -4.826 -6.740 -4.733 1.00 87.94 106 CYS A O 1
ATOM 807 N N . ALA A 1 107 ? -4.092 -8.831 -5.063 1.00 84.94 107 ALA A N 1
ATOM 808 C CA . ALA A 1 107 ? -2.933 -8.389 -5.834 1.00 84.94 107 ALA A CA 1
ATOM 809 C C . ALA A 1 107 ? -3.352 -7.586 -7.086 1.00 84.94 107 ALA A C 1
ATOM 811 O O . ALA A 1 107 ? -2.695 -6.611 -7.446 1.00 84.94 107 ALA A O 1
ATOM 812 N N . ASP A 1 108 ? -4.506 -7.915 -7.674 1.00 85.12 108 ASP A N 1
ATOM 813 C CA . ASP A 1 108 ? -5.085 -7.183 -8.804 1.00 85.12 108 ASP A CA 1
ATOM 814 C C . ASP A 1 108 ? -5.537 -5.760 -8.454 1.00 85.12 108 ASP A C 1
ATOM 816 O O . ASP A 1 108 ? -5.690 -4.937 -9.353 1.00 85.12 108 ASP A O 1
ATOM 820 N N . ASP A 1 109 ? -5.743 -5.431 -7.180 1.00 87.44 109 ASP A N 1
ATOM 821 C CA . ASP A 1 109 ? -6.148 -4.094 -6.732 1.00 87.44 109 ASP A CA 1
ATOM 822 C C . ASP A 1 109 ? -4.951 -3.173 -6.447 1.00 87.44 109 ASP A C 1
ATOM 824 O O . ASP A 1 109 ? -5.115 -1.980 -6.172 1.00 87.44 109 ASP A O 1
ATOM 828 N N . VAL A 1 110 ? -3.728 -3.697 -6.549 1.00 85.44 110 VAL A N 1
ATOM 829 C CA . VAL A 1 110 ? -2.499 -2.917 -6.402 1.00 85.44 110 VAL A CA 1
ATOM 830 C C . VAL A 1 110 ? -2.175 -2.199 -7.711 1.00 85.44 110 VAL A C 1
ATOM 832 O O . VAL A 1 110 ? -2.163 -2.778 -8.798 1.00 85.44 110 VAL A O 1
ATOM 835 N N . ASP A 1 111 ? -1.880 -0.906 -7.613 1.00 84.06 111 ASP A N 1
ATOM 836 C CA . ASP A 1 111 ? -1.194 -0.163 -8.662 1.00 84.06 111 ASP A CA 1
ATOM 837 C C . ASP A 1 111 ? 0.298 -0.501 -8.594 1.00 84.06 111 ASP A C 1
ATOM 839 O O . ASP A 1 111 ? 1.103 0.148 -7.914 1.00 84.06 111 ASP A O 1
ATOM 843 N N . TRP A 1 112 ? 0.652 -1.593 -9.263 1.00 77.88 112 TRP A N 1
ATOM 844 C CA . TRP A 1 112 ? 2.010 -2.116 -9.280 1.00 77.88 112 TRP A CA 1
ATOM 845 C C . TRP A 1 112 ? 3.001 -1.160 -9.933 1.00 77.88 112 TRP A C 1
ATOM 847 O O . TRP A 1 112 ? 4.124 -1.040 -9.452 1.00 77.88 112 TRP A O 1
ATOM 857 N N . CYS A 1 113 ? 2.584 -0.425 -10.964 1.00 73.38 113 CYS A N 1
ATOM 858 C CA . CYS A 1 113 ? 3.440 0.558 -11.616 1.00 73.38 113 CYS A CA 1
ATOM 859 C C . CYS A 1 113 ? 3.778 1.699 -10.648 1.00 73.38 113 CYS A C 1
ATOM 861 O O . CYS A 1 113 ? 4.956 1.967 -10.395 1.00 73.38 113 CYS A O 1
ATOM 863 N N . GLY A 1 114 ? 2.757 2.286 -10.012 1.00 74.62 114 GLY A N 1
ATOM 864 C CA . GLY A 1 114 ? 2.948 3.319 -8.996 1.00 74.62 114 GLY A CA 1
ATOM 865 C C . GLY A 1 114 ? 3.762 2.824 -7.797 1.00 74.62 114 GLY A C 1
ATOM 866 O O . GLY A 1 114 ? 4.621 3.544 -7.290 1.00 74.62 114 GLY A O 1
ATOM 867 N N . THR A 1 115 ? 3.555 1.573 -7.376 1.00 80.25 115 THR A N 1
ATOM 868 C CA . THR A 1 115 ? 4.319 0.929 -6.293 1.00 80.25 115 THR A CA 1
ATOM 869 C C . THR A 1 115 ? 5.797 0.750 -6.654 1.00 80.25 115 THR A C 1
ATOM 871 O O . THR A 1 115 ? 6.668 1.113 -5.861 1.00 80.25 115 THR A O 1
ATOM 874 N N . VAL A 1 116 ? 6.101 0.231 -7.848 1.00 76.81 116 VAL A N 1
ATOM 875 C CA . VAL A 1 116 ? 7.476 0.017 -8.330 1.00 76.81 116 VAL A CA 1
ATOM 876 C C . VAL A 1 116 ? 8.203 1.347 -8.478 1.00 76.81 116 VAL A C 1
ATOM 878 O O . VAL A 1 116 ? 9.299 1.498 -7.939 1.00 76.81 116 VAL A O 1
ATOM 881 N N . LEU A 1 117 ? 7.581 2.325 -9.144 1.00 73.25 117 LEU A N 1
ATOM 882 C CA . LEU A 1 117 ? 8.150 3.662 -9.297 1.00 73.25 117 LEU A CA 1
ATOM 883 C C . LEU A 1 117 ? 8.477 4.244 -7.926 1.00 73.25 117 LEU A C 1
ATOM 885 O O . LEU A 1 117 ? 9.633 4.548 -7.639 1.00 73.25 117 LEU A O 1
ATOM 889 N N . ARG A 1 118 ? 7.503 4.276 -7.018 1.00 73.69 118 ARG A N 1
ATOM 890 C CA . ARG A 1 118 ? 7.707 4.826 -5.680 1.00 73.69 118 ARG A CA 1
ATOM 891 C C . ARG A 1 118 ? 8.839 4.125 -4.921 1.00 73.69 118 ARG A C 1
ATOM 893 O O . ARG A 1 118 ? 9.674 4.794 -4.322 1.00 73.69 118 ARG A O 1
ATOM 900 N N . ARG A 1 119 ? 8.963 2.802 -5.026 1.00 76.50 119 ARG A N 1
ATOM 901 C CA . ARG A 1 119 ? 10.059 2.053 -4.393 1.00 76.50 119 ARG A CA 1
ATOM 902 C C . ARG A 1 119 ? 11.428 2.329 -5.021 1.00 76.50 119 ARG A C 1
ATOM 904 O O . ARG A 1 119 ? 12.430 2.284 -4.319 1.00 76.50 119 ARG A O 1
ATOM 911 N N . ILE A 1 120 ? 11.493 2.661 -6.307 1.00 71.62 120 ILE A N 1
ATOM 912 C CA . ILE A 1 120 ? 12.733 3.108 -6.961 1.00 71.62 120 ILE A CA 1
ATOM 913 C C . ILE A 1 120 ? 13.093 4.535 -6.525 1.00 71.62 120 ILE A C 1
ATOM 915 O O . ILE A 1 120 ? 14.253 4.812 -6.225 1.00 71.62 120 ILE A O 1
ATOM 919 N N . GLY A 1 121 ? 12.109 5.440 -6.475 1.00 68.69 121 GLY A N 1
ATOM 920 C CA . GLY A 1 121 ? 12.303 6.834 -6.060 1.00 68.69 121 GLY A CA 1
ATOM 921 C C . GLY A 1 121 ? 12.665 6.979 -4.582 1.00 68.69 121 GLY A C 1
ATOM 922 O O . GLY A 1 121 ? 13.516 7.795 -4.223 1.00 68.69 121 GLY A O 1
ATOM 923 N N . TRP A 1 122 ? 12.084 6.129 -3.732 1.00 72.44 122 TRP A N 1
ATOM 924 C CA . TRP A 1 122 ? 12.333 6.068 -2.295 1.00 72.44 122 TRP A CA 1
ATOM 925 C C . TRP A 1 122 ? 12.595 4.617 -1.860 1.00 72.44 122 TRP A C 1
ATOM 927 O O . TRP A 1 122 ? 11.714 3.963 -1.311 1.00 72.44 122 TRP A O 1
ATOM 937 N N . PRO A 1 123 ? 13.835 4.105 -1.997 1.00 69.19 123 PRO A N 1
ATOM 938 C CA . PRO A 1 123 ? 14.176 2.700 -1.710 1.00 69.19 123 PRO A CA 1
ATOM 939 C C . PRO A 1 123 ? 13.919 2.225 -0.277 1.00 69.19 123 PRO A C 1
ATOM 941 O O . PRO A 1 123 ? 13.895 1.026 -0.001 1.00 69.19 123 PRO A O 1
ATOM 944 N N . ARG A 1 124 ? 13.773 3.165 0.661 1.00 70.94 124 ARG A N 1
ATOM 945 C CA . ARG A 1 124 ? 13.434 2.876 2.060 1.00 70.94 124 ARG A CA 1
ATOM 946 C C . ARG A 1 124 ? 11.931 2.796 2.301 1.00 70.94 124 ARG A C 1
ATOM 948 O O . ARG A 1 124 ? 11.523 2.282 3.339 1.00 70.94 124 ARG A O 1
ATOM 955 N N . GLU A 1 125 ? 11.132 3.314 1.379 1.00 72.12 125 GLU A N 1
ATOM 956 C CA . GLU A 1 125 ? 9.686 3.297 1.471 1.00 72.12 125 GLU A CA 1
ATOM 957 C C . GLU A 1 125 ? 9.169 1.893 1.159 1.00 72.12 125 GLU A C 1
ATOM 959 O O . GLU A 1 125 ? 9.598 1.227 0.215 1.00 72.12 125 GLU A O 1
ATOM 964 N N . ARG A 1 126 ? 8.262 1.417 2.009 1.00 77.00 126 ARG A N 1
ATOM 965 C CA . ARG A 1 126 ? 7.647 0.091 1.895 1.00 77.00 126 ARG A CA 1
ATOM 966 C C . ARG A 1 126 ? 6.154 0.198 1.631 1.00 77.00 126 ARG A C 1
ATOM 968 O O . ARG A 1 126 ? 5.374 -0.605 2.139 1.00 77.00 126 ARG A O 1
ATOM 975 N N . GLU A 1 127 ? 5.768 1.246 0.913 1.00 84.44 127 GLU A N 1
ATOM 976 C CA . GLU A 1 127 ? 4.378 1.525 0.596 1.00 84.44 127 GLU A CA 1
ATOM 977 C C . GLU A 1 127 ? 3.980 0.908 -0.744 1.00 84.44 127 GLU A C 1
ATOM 979 O O . GLU A 1 127 ? 4.672 1.027 -1.752 1.00 84.44 127 GLU A O 1
ATOM 984 N N . PHE A 1 128 ? 2.820 0.275 -0.731 1.00 87.19 128 PHE A N 1
ATOM 985 C CA . PHE A 1 128 ? 2.037 -0.169 -1.858 1.00 87.19 128 PHE A CA 1
ATOM 986 C C . PHE A 1 128 ? 1.023 0.921 -2.173 1.00 87.19 128 PHE A C 1
ATOM 988 O O . PHE A 1 128 ? 0.372 1.477 -1.281 1.00 87.19 128 PHE A O 1
ATOM 995 N N . THR A 1 129 ? 0.898 1.224 -3.457 1.00 86.88 129 THR A N 1
ATOM 996 C CA . THR A 1 129 ? -0.144 2.104 -3.973 1.00 86.88 129 THR A CA 1
ATOM 997 C C . THR A 1 129 ? -1.275 1.236 -4.487 1.00 86.88 129 THR A C 1
ATOM 999 O O . THR A 1 129 ? -1.053 0.328 -5.278 1.00 86.88 129 THR A O 1
ATOM 1002 N N . LEU A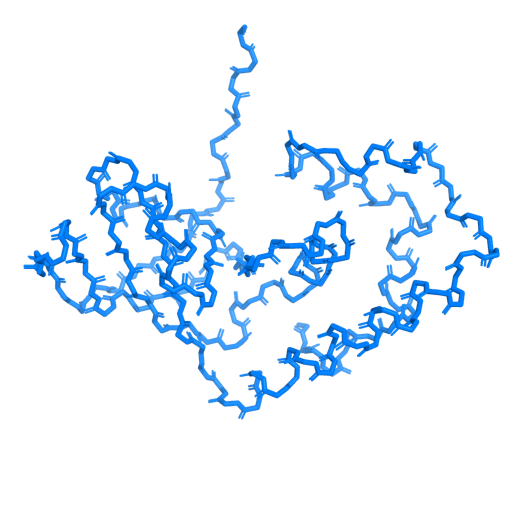 1 130 ? -2.489 1.493 -4.019 1.00 86.94 130 LEU A N 1
ATOM 1003 C CA . LEU A 1 130 ? -3.693 0.815 -4.483 1.00 86.94 130 LEU A CA 1
ATOM 1004 C C . LEU A 1 130 ? -4.329 1.582 -5.641 1.00 86.94 130 LEU A C 1
ATOM 1006 O O . LEU A 1 130 ? -4.248 2.816 -5.707 1.00 86.94 130 LEU A O 1
ATOM 1010 N N . LYS A 1 131 ? -4.996 0.851 -6.534 1.00 85.00 131 LYS A N 1
ATOM 1011 C CA . LYS A 1 131 ? -5.787 1.439 -7.615 1.00 85.00 131 LYS A CA 1
ATOM 1012 C C . LYS A 1 131 ? -6.902 2.323 -7.036 1.00 85.00 131 LYS A C 1
ATOM 1014 O O . LYS A 1 131 ? -7.390 2.070 -5.930 1.00 85.00 131 LYS A O 1
ATOM 1019 N N . PRO A 1 132 ? -7.335 3.369 -7.763 1.00 83.19 132 PRO A N 1
ATOM 1020 C CA . PRO A 1 132 ? -8.576 4.056 -7.425 1.00 83.19 132 PRO A CA 1
ATOM 1021 C C . PRO A 1 132 ? -9.716 3.039 -7.324 1.00 83.19 132 PRO A C 1
ATOM 1023 O O . PRO A 1 132 ? -9.823 2.174 -8.188 1.00 83.19 132 PRO A O 1
ATOM 1026 N N . GLU A 1 133 ? -10.562 3.162 -6.300 1.00 84.44 133 GLU A N 1
ATOM 1027 C CA . GLU A 1 133 ? -11.721 2.277 -6.087 1.00 84.44 133 GLU A CA 1
ATOM 1028 C C . GLU A 1 133 ? -11.390 0.809 -5.806 1.00 84.44 133 GLU A C 1
ATOM 1030 O O . GLU A 1 133 ? -12.296 -0.021 -5.804 1.00 84.44 133 GLU A O 1
ATOM 1035 N N . ALA A 1 134 ? -10.125 0.495 -5.509 1.00 85.88 134 ALA A N 1
ATOM 1036 C CA . ALA A 1 134 ? -9.737 -0.810 -4.992 1.00 85.88 134 ALA A CA 1
ATOM 1037 C C . ALA A 1 134 ? -10.629 -1.198 -3.804 1.00 85.88 134 ALA A C 1
ATOM 1039 O O . ALA A 1 134 ? -10.796 -0.414 -2.861 1.00 85.88 134 ALA A O 1
ATOM 1040 N N . LEU A 1 135 ? -11.191 -2.404 -3.849 1.00 83.88 135 LEU A N 1
ATOM 1041 C CA . LEU A 1 135 ? -11.975 -2.951 -2.749 1.00 83.88 135 LEU A CA 1
ATOM 1042 C C . LEU A 1 135 ? -11.025 -3.625 -1.766 1.00 83.88 135 LEU A C 1
ATOM 1044 O O . LEU A 1 135 ? -10.307 -4.564 -2.105 1.00 83.88 135 LEU A O 1
ATOM 1048 N N . ILE A 1 136 ? -11.009 -3.132 -0.532 1.00 86.31 136 ILE A N 1
ATOM 1049 C CA . ILE A 1 136 ? -10.156 -3.660 0.524 1.00 86.31 136 ILE A CA 1
ATOM 1050 C C . ILE A 1 136 ? -11.001 -4.170 1.682 1.00 86.31 136 ILE A C 1
ATOM 1052 O O . ILE A 1 136 ? -11.930 -3.511 2.148 1.00 86.31 136 ILE A O 1
ATOM 1056 N N . LEU A 1 137 ? -10.648 -5.352 2.178 1.00 86.38 137 LEU A N 1
ATOM 1057 C CA . LEU A 1 137 ? -11.243 -5.895 3.389 1.00 86.38 137 LEU A CA 1
ATOM 1058 C C . LEU A 1 137 ? -10.369 -5.498 4.576 1.00 86.38 137 LEU A C 1
ATOM 1060 O O . LEU A 1 137 ? -9.282 -6.052 4.758 1.00 86.38 137 LEU A O 1
ATOM 1064 N N . VAL A 1 138 ? -10.827 -4.532 5.371 1.00 87.75 138 VAL A N 1
ATOM 1065 C CA . VAL A 1 138 ? -10.170 -4.124 6.614 1.00 87.75 138 VAL A CA 1
ATOM 1066 C C . VAL A 1 138 ? -10.509 -5.146 7.695 1.00 87.75 138 VAL A C 1
ATOM 1068 O O . VAL A 1 138 ? -11.573 -5.107 8.303 1.00 87.75 138 VAL A O 1
ATOM 1071 N N . GLU A 1 139 ? -9.582 -6.064 7.948 1.00 88.25 139 GLU A N 1
ATOM 1072 C CA . GLU A 1 139 ? -9.733 -7.123 8.951 1.00 88.25 139 GLU A CA 1
ATOM 1073 C C . GLU A 1 139 ? -9.673 -6.587 10.377 1.00 88.25 139 GLU A C 1
ATOM 1075 O O . GLU A 1 139 ? -10.244 -7.158 11.300 1.00 88.25 139 GLU A O 1
ATOM 1080 N N . THR A 1 140 ? -8.888 -5.537 10.611 1.00 89.81 140 THR A N 1
ATOM 1081 C CA . THR A 1 140 ? -8.649 -5.056 11.972 1.00 89.81 140 THR A CA 1
ATOM 1082 C C . THR A 1 140 ? -8.381 -3.568 11.984 1.00 89.81 140 THR A C 1
ATOM 1084 O O . THR A 1 140 ? -7.549 -3.067 11.231 1.00 89.81 140 THR A O 1
ATOM 1087 N N . ILE A 1 141 ? -9.029 -2.883 12.920 1.00 88.88 141 ILE A N 1
ATOM 1088 C CA . ILE A 1 141 ? -8.728 -1.518 13.329 1.00 88.88 141 ILE A CA 1
ATOM 1089 C C . ILE A 1 141 ? -8.262 -1.588 14.776 1.00 88.88 141 ILE A C 1
ATOM 1091 O O . ILE A 1 141 ? -9.006 -2.030 15.651 1.00 88.88 141 ILE A O 1
ATOM 1095 N N . ALA A 1 142 ? -7.033 -1.159 15.037 1.00 88.44 142 ALA A N 1
ATOM 1096 C CA . ALA A 1 142 ? -6.462 -1.121 16.374 1.00 88.44 142 ALA A CA 1
ATOM 1097 C C . ALA A 1 142 ? -6.031 0.297 16.752 1.00 88.44 142 ALA A C 1
ATOM 1099 O O . ALA A 1 142 ? -5.516 1.025 15.911 1.00 88.44 142 ALA A O 1
ATOM 1100 N N . CYS A 1 143 ? -6.168 0.670 18.023 1.00 90.62 143 CYS A N 1
ATOM 1101 C CA . CYS A 1 143 ? -5.580 1.883 18.590 1.00 90.62 143 CYS A CA 1
ATOM 1102 C C . CYS A 1 143 ? -4.669 1.511 19.753 1.00 90.62 143 CYS A C 1
ATOM 1104 O O . CYS A 1 143 ? -5.083 0.807 20.674 1.00 90.62 143 CYS A O 1
ATOM 1106 N N . ARG A 1 144 ? -3.410 1.959 19.708 1.00 87.19 144 ARG A N 1
ATOM 1107 C CA . ARG A 1 144 ? -2.394 1.687 20.743 1.00 87.19 144 ARG A CA 1
ATOM 1108 C C . ARG A 1 144 ? -2.278 0.195 21.096 1.00 87.19 144 ARG A C 1
ATOM 1110 O O . ARG A 1 144 ? -2.043 -0.166 22.241 1.00 87.19 144 ARG A O 1
ATOM 1117 N N . GLY A 1 145 ? -2.462 -0.673 20.100 1.00 81.19 145 GLY A N 1
ATOM 1118 C CA . GLY A 1 145 ? -2.399 -2.128 20.259 1.00 81.19 145 GLY A CA 1
ATOM 1119 C C . GLY A 1 145 ? -3.706 -2.809 20.683 1.00 81.19 145 GLY A C 1
ATOM 1120 O O . GLY A 1 145 ? -3.749 -4.035 20.680 1.00 81.19 145 GLY A O 1
ATOM 1121 N N . HIS A 1 146 ? -4.771 -2.060 20.975 1.00 86.81 146 HIS A N 1
ATOM 1122 C CA . HIS A 1 146 ? -6.090 -2.605 21.301 1.00 86.81 146 HIS A CA 1
ATOM 1123 C C . HIS A 1 146 ? -6.990 -2.626 20.068 1.00 86.81 146 HIS A C 1
ATOM 1125 O O . HIS A 1 146 ? -7.107 -1.614 19.383 1.00 86.81 146 HIS A O 1
ATOM 1131 N N . ILE A 1 147 ? -7.630 -3.762 19.788 1.00 87.25 147 ILE A N 1
ATOM 1132 C CA . ILE A 1 147 ? -8.580 -3.902 18.676 1.00 87.25 147 ILE A CA 1
ATOM 1133 C C . ILE A 1 147 ? -9.869 -3.146 19.019 1.00 87.25 147 ILE A C 1
ATOM 1135 O O . ILE A 1 147 ? -10.428 -3.342 20.096 1.00 87.25 147 ILE A O 1
ATOM 1139 N N . ILE A 1 148 ? -10.320 -2.289 18.103 1.00 86.62 148 ILE A N 1
ATOM 1140 C CA . ILE A 1 148 ? -11.542 -1.479 18.222 1.00 86.62 148 ILE A CA 1
ATOM 1141 C C . ILE A 1 148 ? -12.647 -2.017 17.308 1.00 86.62 148 ILE A C 1
ATOM 1143 O O . ILE A 1 148 ? -13.814 -2.002 17.682 1.00 86.62 148 ILE A O 1
ATOM 1147 N N . SER A 1 149 ? -12.290 -2.481 16.110 1.00 78.44 149 SER A N 1
ATOM 1148 C CA . SER A 1 149 ? -13.235 -3.001 15.120 1.00 78.44 149 SER A CA 1
ATOM 1149 C C . SER A 1 149 ? -12.548 -4.025 14.214 1.00 78.44 149 SER A C 1
ATOM 1151 O O . SER A 1 149 ? -11.317 -4.020 14.101 1.00 78.44 149 SER A O 1
ATOM 1153 N N . ALA A 1 150 ? -13.331 -4.901 13.593 1.00 76.25 150 ALA A N 1
ATOM 1154 C CA . ALA A 1 150 ? -12.871 -5.948 12.689 1.00 76.25 150 ALA A CA 1
ATOM 1155 C C . ALA A 1 150 ? -13.864 -6.145 11.533 1.00 76.25 150 ALA A C 1
ATOM 1157 O O . ALA A 1 150 ? -15.046 -5.837 11.680 1.00 76.25 150 ALA A O 1
ATOM 1158 N N . ASP A 1 151 ? -13.358 -6.665 10.416 1.00 78.19 151 ASP A N 1
ATOM 1159 C CA . ASP A 1 151 ? -14.114 -7.115 9.239 1.00 78.19 151 ASP A CA 1
ATOM 1160 C C . ASP A 1 151 ? -15.038 -6.064 8.596 1.00 78.19 151 ASP A C 1
ATOM 1162 O O . ASP A 1 151 ? -16.250 -6.247 8.483 1.00 78.19 151 ASP A O 1
ATOM 1166 N N . VAL A 1 152 ? -14.451 -4.959 8.124 1.00 78.88 152 VAL A N 1
ATOM 1167 C CA . VAL A 1 152 ? -15.165 -3.923 7.359 1.00 78.88 152 VAL A CA 1
ATOM 1168 C C . VAL A 1 152 ? -14.661 -3.887 5.920 1.00 78.88 152 VAL A C 1
ATOM 1170 O O . VAL A 1 152 ? -13.476 -3.672 5.672 1.00 78.88 152 VAL A O 1
ATOM 1173 N N . GLU A 1 153 ? -15.559 -4.067 4.954 1.00 80.50 153 GLU A N 1
ATOM 1174 C CA . GLU A 1 153 ? -15.248 -3.860 3.538 1.00 80.50 153 GLU A CA 1
ATOM 1175 C C . GLU A 1 153 ? -15.320 -2.370 3.195 1.00 80.50 153 GLU A C 1
ATOM 1177 O O . GLU A 1 153 ? -16.285 -1.685 3.546 1.00 80.50 153 GLU A O 1
ATOM 1182 N N . VAL A 1 154 ? -14.283 -1.859 2.533 1.00 80.44 154 VAL A N 1
ATOM 1183 C CA . VAL A 1 154 ? -14.157 -0.440 2.204 1.00 80.44 154 VAL A CA 1
ATOM 1184 C C . VAL A 1 154 ? -13.573 -0.268 0.807 1.00 80.44 154 VAL A C 1
ATOM 1186 O O . VAL A 1 154 ? -12.659 -0.986 0.410 1.00 80.44 154 VAL A O 1
ATOM 1189 N N . SER A 1 155 ? -14.060 0.723 0.063 1.00 81.94 155 SER A N 1
ATOM 1190 C CA . SER A 1 155 ? -13.456 1.146 -1.201 1.00 81.94 155 SER A CA 1
ATOM 1191 C C . SER A 1 155 ? -12.417 2.243 -0.979 1.00 81.94 155 SER A C 1
ATOM 1193 O O . SER A 1 155 ? -12.673 3.228 -0.281 1.00 81.94 155 SER A O 1
ATOM 1195 N N . VAL A 1 156 ? -11.270 2.125 -1.638 1.00 78.44 156 VAL A N 1
ATOM 1196 C CA . VAL A 1 156 ? -10.244 3.169 -1.672 1.00 78.44 156 VAL A CA 1
ATOM 1197 C C . VAL A 1 156 ? -10.763 4.399 -2.423 1.00 78.44 156 VAL A C 1
ATOM 1199 O O . VAL A 1 156 ? -11.314 4.290 -3.521 1.00 78.44 156 VAL A O 1
ATOM 1202 N N . SER A 1 157 ? -10.573 5.591 -1.855 1.00 72.06 157 SER A N 1
ATOM 1203 C CA . SER A 1 157 ? -11.127 6.821 -2.427 1.00 72.06 157 SER A CA 1
ATOM 1204 C C . SER A 1 157 ? -10.532 7.162 -3.806 1.00 72.06 157 SER A C 1
ATOM 1206 O O . SER A 1 157 ? -9.331 7.020 -4.057 1.00 72.06 157 SER A O 1
ATOM 1208 N N . LYS A 1 158 ? -11.386 7.655 -4.722 1.00 61.50 158 LYS A N 1
ATOM 1209 C CA . LYS A 1 158 ? -10.987 8.144 -6.062 1.00 61.50 158 LYS A CA 1
ATOM 1210 C C . LYS A 1 158 ? -10.025 9.334 -6.001 1.00 61.50 158 LYS A C 1
ATOM 1212 O O . LYS A 1 158 ? -9.219 9.524 -6.909 1.00 61.50 158 LYS A O 1
ATOM 1217 N N . SER A 1 159 ? -10.126 10.146 -4.953 1.00 48.06 159 SER A N 1
ATOM 1218 C CA . SER A 1 159 ? -9.428 11.422 -4.822 1.00 48.06 159 SER A CA 1
ATOM 1219 C C . SER A 1 159 ? -8.423 11.396 -3.680 1.00 48.06 159 SER A C 1
ATOM 1221 O O . SER A 1 159 ? -8.793 11.154 -2.531 1.00 48.06 159 SER A O 1
ATOM 1223 N N . CYS A 1 160 ? -7.178 11.777 -3.969 1.00 39.44 160 CYS A N 1
ATOM 1224 C CA . CYS A 1 160 ? -6.366 12.394 -2.929 1.00 39.44 160 CYS A CA 1
ATOM 1225 C C . CYS A 1 160 ? -7.034 13.717 -2.540 1.00 39.44 160 CYS A C 1
ATOM 1227 O O . CYS A 1 160 ? -7.417 14.471 -3.440 1.00 39.44 160 CYS A O 1
ATOM 1229 N N . PRO A 1 161 ? -7.162 14.049 -1.247 1.00 36.03 161 PRO A N 1
ATOM 1230 C CA . PRO A 1 161 ? -7.346 15.440 -0.882 1.00 36.03 161 PRO A CA 1
ATOM 1231 C C . PRO A 1 161 ? -6.121 16.189 -1.407 1.00 36.03 161 PRO A C 1
ATOM 1233 O O . PRO A 1 161 ? -4.994 15.911 -0.996 1.00 36.03 161 PRO A O 1
ATOM 1236 N N . THR A 1 162 ? -6.325 17.094 -2.361 1.00 34.00 162 THR A N 1
ATOM 1237 C CA . THR A 1 162 ? -5.288 18.027 -2.788 1.00 34.00 162 THR A CA 1
ATOM 1238 C C . THR A 1 162 ? -4.779 18.715 -1.523 1.00 34.00 162 THR A C 1
ATOM 1240 O O . THR A 1 162 ? -5.594 19.332 -0.828 1.00 34.00 162 THR A O 1
ATOM 1243 N N . PRO A 1 163 ? -3.488 18.614 -1.159 1.00 31.27 163 PRO A N 1
ATOM 1244 C CA . PRO A 1 163 ? -2.975 19.439 -0.086 1.00 31.27 163 PRO A CA 1
ATOM 1245 C C . PRO A 1 163 ? -3.145 20.875 -0.565 1.00 31.27 163 PRO A C 1
ATOM 1247 O O . PRO A 1 163 ? -2.527 21.301 -1.540 1.00 31.27 163 PRO A O 1
ATOM 1250 N N . SER A 1 164 ? -4.063 21.604 0.064 1.00 28.81 164 SER A N 1
ATOM 1251 C CA . SER A 1 164 ? -4.195 23.031 -0.158 1.00 28.81 164 SER A CA 1
ATOM 1252 C C . SER A 1 164 ? -2.873 23.654 0.269 1.00 28.81 164 SER A C 1
ATOM 1254 O O . SER A 1 164 ? -2.609 23.768 1.466 1.00 28.81 164 SER A O 1
ATOM 1256 N N . LEU A 1 165 ? -2.033 24.000 -0.705 1.00 29.16 165 LEU A N 1
ATOM 1257 C CA . LEU A 1 165 ? -0.888 24.872 -0.497 1.00 29.16 165 LEU A CA 1
ATOM 1258 C C . LEU A 1 165 ? -1.453 26.205 0.009 1.00 29.16 165 LEU A C 1
ATOM 1260 O O . LEU A 1 165 ? -2.058 26.960 -0.752 1.00 29.16 165 LEU A O 1
ATOM 1264 N N . ARG A 1 166 ? -1.346 26.424 1.318 1.00 31.67 166 ARG A N 1
ATOM 1265 C CA . ARG A 1 166 ? -1.490 27.728 1.960 1.00 31.67 166 ARG A CA 1
ATOM 1266 C C . ARG A 1 166 ? -0.122 28.176 2.431 1.00 31.67 166 ARG A C 1
ATOM 1268 O O . ARG A 1 166 ? 0.620 27.303 2.932 1.00 31.67 166 ARG A O 1
#

Organism: NCBI:txid220697

Secondary structure (DSSP, 8-state):
--GGG--HHHHHHHHHTTTHHHHHHHHSS--TTS-SSPPPGGGHHHHHHHHHHHHHHHHHHHTTSEEEEEEEESS---TTSB-SEEES-HHHHHTT-SEEEEEEEEGGGB-HHHHHHHHHHSTT--EEEBPTT-EEEEEEEEETTEEEEEEEEEEBPS--------

Foldseek 3Di:
DALVPDALVNLLVCQQVLVVVVLVLVPVDDVPVDPSHGDPPVCSVVSNVLLVVLSVVVVVQLVVQKAKWKAAAADDDDLQADAFKTASDPVVRVVHHQKMWIKIFGSVQWPVSSQSVVCSSPVVDRITGGDQQGWIFGAFIGGNRHTDDGTDIGTHHNDDPNPPPD